Protein AF-A0A967J4V9-F1 (afdb_monomer_lite)

Sequence (87 aa):
IGGTSRMVELWEDLAKLHRVLGLLEREAVVTDLLEGDETTVRIGSETGTGEDDLAVVAASFRDGAGSGRMGVLGPVRMDYRRTIRVI

Secondary structure (DSSP, 8-state):
---HHHHHHH-S-HHHHHHHHHHHT-HHHHHHHT--SS-EEEEGGGGSSS-TTEEEEEEEEEETTEEEEEEEEEETTS-HHHHHHH-

Radius of gyration: 12.81 Å; chains: 1; bounding box: 36×27×30 Å

pLDDT: mean 75.42, std 8.62, range [46.28, 86.81]

Structure (mmCIF, N/CA/C/O backbone):
data_AF-A0A967J4V9-F1
#
_entry.id   AF-A0A967J4V9-F1
#
loop_
_atom_site.group_PDB
_atom_site.id
_atom_site.type_symbol
_atom_site.label_atom_id
_atom_site.label_alt_id
_atom_site.label_comp_id
_atom_site.label_asym_id
_atom_site.label_entity_id
_atom_site.label_seq_id
_atom_site.pdbx_PDB_ins_code
_atom_site.Cartn_x
_atom_site.Cartn_y
_atom_site.Cartn_z
_atom_site.occupancy
_atom_site.B_iso_or_equiv
_atom_site.auth_seq_id
_atom_site.auth_comp_id
_atom_site.auth_asym_id
_atom_site.auth_atom_id
_atom_site.pdbx_PDB_model_num
ATOM 1 N N . ILE A 1 1 ? 1.135 6.135 -13.238 1.00 46.28 1 ILE A N 1
ATOM 2 C CA . ILE A 1 1 ? 0.108 5.786 -12.224 1.00 46.28 1 ILE A CA 1
ATOM 3 C C . ILE A 1 1 ? -1.185 5.469 -12.981 1.00 46.28 1 ILE A C 1
ATOM 5 O O . ILE A 1 1 ? -1.848 6.389 -13.428 1.00 46.28 1 ILE A O 1
ATOM 9 N N . GLY A 1 2 ? -1.472 4.192 -13.265 1.00 50.47 2 GLY A N 1
ATOM 10 C CA . GLY A 1 2 ? -2.575 3.766 -14.157 1.00 50.47 2 GLY A CA 1
ATOM 11 C C . GLY A 1 2 ? -3.668 2.931 -13.476 1.00 50.47 2 GLY A C 1
ATOM 12 O O . GLY A 1 2 ? -4.405 2.218 -14.148 1.00 50.47 2 GLY A O 1
ATOM 13 N N . GLY A 1 3 ? -3.732 2.948 -12.141 1.00 58.88 3 GLY A N 1
ATOM 14 C CA . GLY A 1 3 ? -4.609 2.074 -11.348 1.00 58.88 3 GLY A CA 1
ATOM 15 C C . GLY A 1 3 ? -5.792 2.763 -10.662 1.00 58.88 3 GLY A C 1
ATOM 16 O O . GLY A 1 3 ? -6.677 2.067 -10.173 1.00 58.88 3 GLY A O 1
ATOM 17 N N . THR A 1 4 ? -5.844 4.097 -10.642 1.00 58.47 4 THR A N 1
ATOM 18 C CA . THR A 1 4 ? -6.798 4.872 -9.825 1.00 58.47 4 THR A CA 1
ATOM 19 C C . THR A 1 4 ? -8.264 4.596 -10.169 1.00 58.47 4 THR A C 1
ATOM 21 O O . THR A 1 4 ? -9.086 4.505 -9.262 1.00 58.47 4 THR A O 1
ATOM 24 N N . SER A 1 5 ? -8.602 4.348 -11.440 1.00 54.88 5 SER A N 1
ATOM 25 C CA . SER A 1 5 ? -9.980 4.020 -11.849 1.00 54.88 5 SER A CA 1
ATOM 26 C C . SER A 1 5 ? -10.498 2.689 -11.292 1.00 54.88 5 SER A C 1
ATOM 28 O O . SER A 1 5 ? -11.701 2.552 -11.111 1.00 54.88 5 SER A O 1
ATOM 30 N N . ARG A 1 6 ? -9.620 1.722 -10.980 1.00 58.12 6 ARG A N 1
ATOM 31 C CA . ARG A 1 6 ? -10.019 0.441 -10.360 1.00 58.12 6 ARG A CA 1
ATOM 32 C C . ARG A 1 6 ? -10.145 0.520 -8.839 1.00 58.12 6 ARG A C 1
ATOM 34 O O . ARG A 1 6 ? -10.766 -0.346 -8.239 1.00 58.12 6 ARG A O 1
ATOM 41 N N . MET A 1 7 ? -9.573 1.550 -8.214 1.00 57.88 7 MET A N 1
ATOM 42 C CA . MET A 1 7 ? -9.657 1.731 -6.763 1.00 57.88 7 MET A CA 1
ATOM 43 C C . MET A 1 7 ? -11.080 2.124 -6.336 1.00 57.88 7 MET A C 1
ATOM 45 O O . MET A 1 7 ? -11.560 1.660 -5.311 1.00 57.88 7 MET A O 1
ATOM 49 N N . VAL A 1 8 ? -11.798 2.906 -7.147 1.00 58.72 8 VAL A N 1
ATOM 50 C CA . VAL A 1 8 ? -13.162 3.366 -6.818 1.00 58.72 8 VAL A CA 1
ATOM 51 C C . VAL A 1 8 ? -14.167 2.209 -6.704 1.00 58.72 8 VAL A C 1
ATOM 53 O O . VAL A 1 8 ? -15.071 2.281 -5.884 1.00 58.72 8 VAL A O 1
ATOM 56 N N . GLU A 1 9 ? -14.000 1.125 -7.469 1.00 60.81 9 GLU A N 1
ATOM 57 C CA . GLU A 1 9 ? -14.876 -0.059 -7.384 1.00 60.81 9 GLU A CA 1
ATOM 58 C C . GLU A 1 9 ? -14.544 -0.993 -6.210 1.00 60.81 9 GLU A C 1
ATOM 60 O O . GLU A 1 9 ? -15.401 -1.757 -5.773 1.00 60.81 9 GLU A O 1
ATOM 65 N N . LEU A 1 10 ? -13.304 -0.965 -5.712 1.00 58.75 10 LEU A N 1
ATOM 66 C CA . LEU A 1 10 ? -12.822 -1.882 -4.671 1.00 58.75 10 LEU A CA 1
ATOM 67 C C . LEU A 1 10 ? -12.990 -1.333 -3.248 1.00 58.75 10 LEU A C 1
ATOM 69 O O . LEU A 1 10 ? -12.901 -2.103 -2.292 1.00 58.75 10 LEU A O 1
ATOM 73 N N . TRP A 1 11 ? -13.214 -0.026 -3.098 1.00 64.62 11 TRP A N 1
ATOM 74 C CA . TRP A 1 11 ? -13.407 0.621 -1.804 1.00 64.62 11 TRP A CA 1
ATOM 75 C C . TRP A 1 11 ? -14.873 1.001 -1.599 1.00 64.62 11 TRP A C 1
ATOM 77 O O . TRP A 1 11 ? -15.400 1.875 -2.278 1.00 64.62 11 TRP A O 1
ATOM 87 N N . GLU A 1 12 ? -15.506 0.393 -0.594 1.00 64.25 12 GLU A N 1
ATOM 88 C CA . GLU A 1 12 ? -16.882 0.716 -0.180 1.00 64.25 12 GLU A CA 1
ATOM 89 C C . GLU A 1 12 ? -17.023 2.155 0.361 1.00 64.25 12 GLU A C 1
ATOM 91 O O . GLU A 1 12 ? -18.130 2.678 0.465 1.00 64.25 12 GLU A O 1
ATOM 96 N N . ASP A 1 13 ? -15.903 2.809 0.695 1.00 72.69 13 ASP A N 1
ATOM 97 C CA . ASP A 1 13 ? -15.860 4.131 1.317 1.00 72.69 13 ASP A CA 1
ATOM 98 C C . ASP A 1 13 ? -14.934 5.091 0.546 1.00 72.69 13 ASP A C 1
ATOM 100 O O . ASP A 1 13 ? -13.701 5.001 0.588 1.00 72.69 13 ASP A O 1
ATOM 104 N N . LEU A 1 14 ? -15.548 6.066 -0.127 1.00 74.62 14 LEU A N 1
ATOM 105 C CA . LEU A 1 14 ? -14.861 7.103 -0.897 1.00 74.62 14 LEU A CA 1
ATOM 106 C C . LEU A 1 14 ? -14.000 8.036 -0.023 1.00 74.62 14 LEU A C 1
ATOM 108 O O . LEU A 1 14 ? -13.019 8.609 -0.510 1.00 74.62 14 LEU A O 1
ATOM 112 N N . ALA A 1 15 ? -14.331 8.187 1.264 1.00 73.62 15 ALA A N 1
ATOM 113 C CA . ALA A 1 15 ? -13.531 8.962 2.207 1.00 73.62 15 ALA A CA 1
ATOM 114 C C . ALA A 1 15 ? -12.237 8.227 2.580 1.00 73.62 15 ALA A C 1
ATOM 116 O O . ALA A 1 15 ? -11.204 8.868 2.780 1.00 73.62 15 ALA A O 1
ATOM 117 N N . LYS A 1 16 ? -12.253 6.886 2.626 1.00 71.88 16 LYS A N 1
ATOM 118 C CA . LYS A 1 16 ? -11.022 6.084 2.758 1.00 71.88 16 LYS A CA 1
ATOM 119 C C . LYS A 1 16 ? -10.139 6.237 1.526 1.00 71.88 16 LYS A C 1
ATOM 121 O O . LYS A 1 16 ? -8.955 6.510 1.668 1.00 71.88 16 LYS A O 1
ATOM 126 N N . LEU A 1 17 ? -10.717 6.204 0.323 1.00 76.12 17 LEU A N 1
ATOM 127 C CA . LEU A 1 17 ? -9.944 6.428 -0.901 1.00 76.12 17 LEU A CA 1
ATOM 128 C C . LEU A 1 17 ? -9.232 7.792 -0.902 1.00 76.12 17 LEU A C 1
ATOM 130 O O . LEU A 1 17 ? -8.060 7.863 -1.253 1.00 76.12 17 LEU A O 1
ATOM 134 N N . HIS A 1 18 ? -9.904 8.866 -0.477 1.00 78.44 18 HIS A N 1
ATOM 135 C CA . HIS A 1 18 ? -9.273 10.188 -0.383 1.00 78.44 18 HIS A CA 1
ATOM 136 C C . HIS A 1 18 ? -8.117 10.229 0.625 1.00 78.44 18 HIS A C 1
ATOM 138 O O . HIS A 1 18 ? -7.122 10.903 0.365 1.00 78.44 18 HIS A O 1
ATOM 144 N N . ARG A 1 19 ? -8.212 9.497 1.744 1.00 78.44 19 ARG A N 1
ATOM 145 C CA . ARG A 1 19 ? -7.101 9.366 2.701 1.00 78.44 19 ARG A CA 1
ATOM 146 C C . ARG A 1 19 ? -5.908 8.651 2.076 1.00 78.44 19 ARG A C 1
ATOM 148 O O . ARG A 1 19 ? -4.813 9.206 2.094 1.00 78.44 19 ARG A O 1
ATOM 155 N N . VAL A 1 20 ? -6.145 7.521 1.411 1.00 77.19 20 VAL A N 1
ATOM 156 C CA . VAL A 1 20 ? -5.102 6.767 0.698 1.00 77.19 20 VAL A CA 1
ATOM 157 C C . VAL A 1 20 ? -4.452 7.605 -0.405 1.00 77.19 20 VAL A C 1
ATOM 159 O O . VAL A 1 20 ? -3.229 7.620 -0.537 1.00 77.19 20 VAL A O 1
ATOM 162 N N . LEU A 1 21 ? -5.240 8.352 -1.182 1.00 80.00 21 LEU A N 1
ATOM 163 C CA . LEU A 1 21 ? -4.709 9.258 -2.203 1.00 80.00 21 LEU A CA 1
ATOM 164 C C . LEU A 1 21 ? -3.861 10.379 -1.581 1.00 80.00 21 LEU A C 1
ATOM 166 O O . LEU A 1 21 ? -2.775 10.655 -2.081 1.00 80.00 21 LEU A O 1
ATOM 170 N N . GLY A 1 22 ? -4.287 10.952 -0.452 1.00 81.12 22 GLY A N 1
ATOM 171 C CA . GLY A 1 22 ? -3.501 11.946 0.287 1.00 81.12 22 GLY A CA 1
ATOM 172 C C . GLY A 1 22 ? -2.199 11.395 0.888 1.00 81.12 22 GLY A C 1
ATOM 173 O O . GLY A 1 22 ? -1.248 12.150 1.097 1.00 81.12 22 GLY A O 1
ATOM 174 N N . LEU A 1 23 ? -2.114 10.085 1.144 1.00 80.12 23 LEU A N 1
ATOM 175 C CA . LEU A 1 23 ? -0.862 9.424 1.533 1.00 80.12 23 LEU A CA 1
ATOM 176 C C . LEU A 1 23 ? 0.108 9.318 0.349 1.00 80.12 23 LEU A C 1
ATOM 178 O O . LEU A 1 23 ? 1.306 9.531 0.527 1.00 80.12 23 LEU A O 1
ATOM 182 N N . LEU A 1 24 ? -0.401 9.052 -0.859 1.00 77.56 24 LEU A N 1
ATOM 183 C CA . LEU A 1 24 ? 0.407 8.962 -2.082 1.00 77.56 24 LEU A CA 1
ATOM 184 C C . LEU A 1 24 ? 0.996 10.311 -2.523 1.00 77.56 24 LEU A C 1
ATOM 186 O O . LEU A 1 24 ? 2.014 10.334 -3.208 1.00 77.56 24 LEU A O 1
ATOM 190 N N . GLU A 1 25 ? 0.396 11.432 -2.121 1.00 80.75 25 GLU A N 1
ATOM 191 C CA . GLU A 1 25 ? 0.947 12.774 -2.368 1.00 80.75 25 GLU A CA 1
ATOM 192 C C . GLU A 1 25 ? 2.228 13.051 -1.562 1.00 80.75 25 GLU A C 1
ATOM 194 O O . GLU A 1 25 ? 2.985 13.969 -1.879 1.00 80.75 25 GLU A O 1
ATOM 199 N N . ARG A 1 26 ? 2.502 12.254 -0.520 1.00 82.56 26 ARG A N 1
ATOM 200 C CA . ARG A 1 26 ? 3.683 12.396 0.335 1.00 82.56 26 ARG A CA 1
ATOM 201 C C . ARG A 1 26 ? 4.780 11.449 -0.136 1.00 82.56 26 ARG A C 1
ATOM 203 O O . ARG A 1 26 ? 4.775 10.266 0.192 1.00 82.56 26 ARG A O 1
ATOM 210 N N .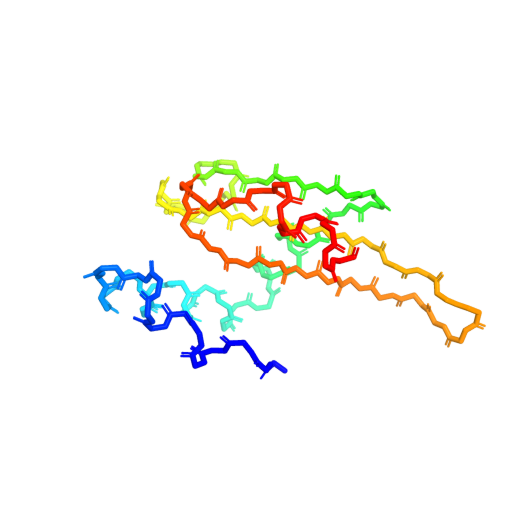 GLU A 1 27 ? 5.775 11.988 -0.835 1.00 74.38 27 GLU A N 1
ATOM 211 C CA . GLU A 1 27 ? 6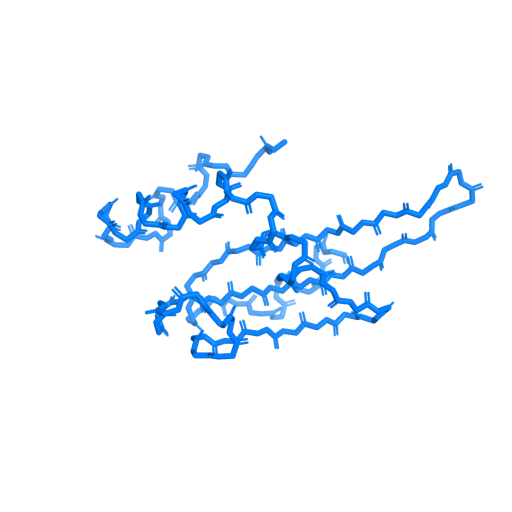.895 11.213 -1.395 1.00 74.38 27 GLU A CA 1
ATOM 212 C C . GLU A 1 27 ? 7.615 10.330 -0.355 1.00 74.38 27 GLU A C 1
ATOM 214 O O . GLU A 1 27 ? 7.963 9.183 -0.640 1.00 74.38 27 GLU A O 1
ATOM 219 N N . ALA A 1 28 ? 7.769 10.824 0.878 1.00 80.00 28 ALA A N 1
ATOM 220 C CA . ALA A 1 28 ? 8.377 10.067 1.973 1.00 80.00 28 ALA A CA 1
ATOM 221 C C . ALA A 1 28 ? 7.574 8.807 2.347 1.00 80.00 28 ALA A C 1
ATOM 223 O O . ALA A 1 28 ? 8.160 7.755 2.578 1.00 80.00 28 ALA A O 1
ATOM 224 N N . VAL A 1 29 ? 6.239 8.894 2.353 1.00 80.75 29 VAL A N 1
ATOM 225 C CA . VAL A 1 29 ? 5.355 7.762 2.676 1.00 80.75 29 VAL A CA 1
ATOM 226 C C . VAL A 1 29 ? 5.417 6.717 1.570 1.00 80.75 29 VAL A C 1
ATOM 228 O O . VAL A 1 29 ? 5.524 5.529 1.845 1.00 80.75 29 VAL A O 1
ATOM 231 N N . VAL A 1 30 ? 5.402 7.150 0.308 1.00 78.50 30 VAL A N 1
ATOM 232 C CA . VAL A 1 30 ? 5.515 6.236 -0.837 1.00 78.50 30 VAL A CA 1
ATOM 233 C C . VAL A 1 30 ? 6.865 5.526 -0.842 1.00 78.50 30 VAL A C 1
ATOM 235 O O . VAL A 1 30 ? 6.930 4.332 -1.121 1.00 78.50 30 VAL A O 1
ATOM 238 N N . THR A 1 31 ? 7.939 6.246 -0.520 1.00 81.00 31 THR A N 1
ATOM 239 C CA . THR A 1 31 ? 9.284 5.670 -0.489 1.00 81.00 31 THR A CA 1
ATOM 240 C C . THR A 1 31 ? 9.393 4.593 0.581 1.00 81.00 31 THR A C 1
ATOM 242 O O . THR A 1 31 ? 9.838 3.502 0.234 1.00 81.00 31 THR A O 1
ATOM 245 N N . ASP A 1 32 ? 8.917 4.868 1.802 1.00 83.75 32 ASP A N 1
ATOM 246 C CA . ASP A 1 32 ? 8.884 3.923 2.932 1.00 83.75 32 ASP A CA 1
ATOM 247 C C . ASP A 1 32 ? 8.010 2.697 2.624 1.00 83.75 32 ASP A C 1
ATOM 249 O O . ASP A 1 32 ? 8.416 1.552 2.819 1.00 83.75 32 ASP A O 1
ATOM 253 N N . LEU A 1 33 ? 6.819 2.907 2.051 1.00 80.75 33 LEU A N 1
ATOM 254 C CA . LEU A 1 33 ? 5.911 1.819 1.669 1.00 80.75 33 LEU A CA 1
ATOM 255 C C . LEU A 1 33 ? 6.503 0.869 0.625 1.00 80.75 33 LEU A C 1
ATOM 257 O O . LEU A 1 33 ? 6.121 -0.299 0.582 1.00 80.75 33 LEU A O 1
ATOM 261 N N . LEU A 1 34 ? 7.410 1.371 -0.210 1.00 79.31 34 LEU A N 1
ATOM 262 C CA . LEU A 1 34 ? 8.082 0.605 -1.251 1.00 79.31 34 LEU A CA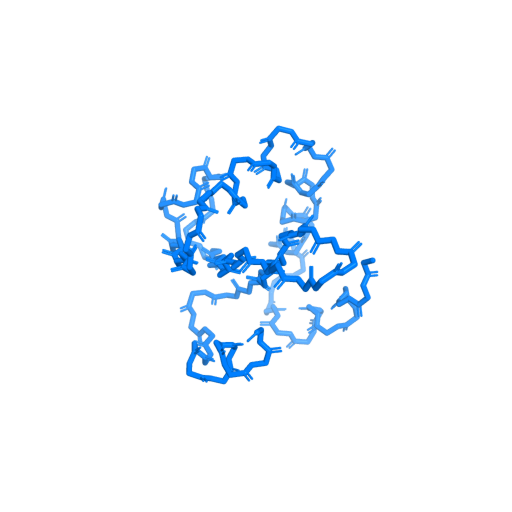 1
ATOM 263 C C . LEU A 1 34 ? 9.493 0.163 -0.838 1.00 79.31 34 LEU A C 1
ATOM 265 O O . LEU A 1 34 ? 10.233 -0.326 -1.688 1.00 79.31 34 LEU A O 1
ATOM 269 N N . GLU A 1 35 ? 9.945 0.383 0.396 1.00 78.75 35 GLU A N 1
ATOM 270 C CA . GLU A 1 35 ? 11.268 -0.090 0.818 1.00 78.75 35 GLU A CA 1
ATOM 271 C C . GLU A 1 35 ? 11.332 -1.623 0.892 1.00 78.75 35 GLU A C 1
ATOM 273 O O . GLU A 1 35 ? 10.397 -2.297 1.327 1.00 78.75 35 GLU A O 1
ATOM 278 N N . GLY A 1 36 ? 12.466 -2.168 0.446 1.00 72.94 36 GLY A N 1
ATOM 279 C CA . GLY A 1 36 ? 12.730 -3.603 0.402 1.00 72.94 36 GLY A CA 1
ATOM 280 C C . GLY A 1 36 ? 13.330 -4.056 -0.930 1.00 72.94 36 GLY A C 1
ATOM 281 O O . GLY A 1 36 ? 12.943 -3.588 -2.001 1.00 72.94 36 GLY A O 1
ATOM 282 N N . ASP A 1 37 ? 14.282 -4.985 -0.848 1.00 70.56 37 ASP A N 1
ATOM 283 C CA . ASP A 1 37 ? 14.887 -5.638 -2.015 1.00 70.56 37 ASP A CA 1
ATOM 284 C C . ASP A 1 37 ? 14.051 -6.828 -2.518 1.00 70.56 37 ASP A C 1
ATOM 286 O O . ASP A 1 37 ? 14.174 -7.226 -3.672 1.00 70.56 37 ASP A O 1
ATOM 290 N N . GLU A 1 38 ? 13.158 -7.361 -1.684 1.00 77.00 38 GLU A N 1
ATOM 291 C CA . GLU A 1 38 ? 12.307 -8.523 -1.963 1.00 77.00 38 GLU A CA 1
ATOM 292 C C . GLU A 1 38 ? 10.821 -8.134 -1.973 1.00 77.00 38 GLU A C 1
ATOM 294 O O . GLU A 1 38 ? 10.450 -7.026 -1.583 1.00 77.00 38 GLU A O 1
ATOM 299 N N . THR A 1 39 ? 9.945 -9.048 -2.405 1.00 80.81 39 THR A N 1
ATOM 300 C CA . THR A 1 39 ? 8.492 -8.811 -2.348 1.00 80.81 39 THR A CA 1
ATOM 301 C C . THR A 1 39 ? 8.017 -8.751 -0.893 1.00 80.81 39 THR A C 1
ATOM 303 O O . THR A 1 39 ? 8.099 -9.744 -0.169 1.00 80.81 39 THR A O 1
ATOM 306 N N . THR A 1 40 ? 7.487 -7.606 -0.469 1.00 83.50 40 THR A N 1
ATOM 307 C CA . THR A 1 40 ? 6.979 -7.355 0.883 1.00 83.50 40 THR A CA 1
ATOM 308 C C . THR A 1 40 ? 5.475 -7.088 0.869 1.00 83.50 40 THR A C 1
ATOM 310 O O . THR A 1 40 ? 4.916 -6.508 -0.062 1.00 83.50 40 THR A O 1
ATOM 313 N N . VAL A 1 41 ? 4.790 -7.537 1.920 1.00 83.12 41 VAL A N 1
ATOM 314 C CA . VAL A 1 41 ? 3.363 -7.275 2.148 1.00 83.12 41 VAL A CA 1
ATOM 315 C C . VAL A 1 41 ? 3.246 -6.583 3.499 1.00 83.12 41 VAL A C 1
ATOM 317 O O . VAL A 1 41 ? 3.710 -7.131 4.493 1.00 83.12 41 VAL A O 1
ATOM 320 N N . ARG A 1 42 ? 2.648 -5.391 3.523 1.00 85.25 42 ARG A N 1
ATOM 321 C CA . ARG A 1 42 ? 2.376 -4.599 4.731 1.00 85.25 42 ARG A CA 1
ATOM 322 C C . ARG A 1 42 ? 0.868 -4.438 4.869 1.00 85.25 42 ARG A C 1
ATOM 324 O O . ARG A 1 42 ? 0.213 -3.992 3.926 1.00 85.25 42 ARG A O 1
ATOM 331 N N . ILE A 1 43 ? 0.305 -4.813 6.012 1.00 84.81 43 ILE A N 1
ATOM 332 C CA . ILE A 1 43 ? -1.144 -4.811 6.247 1.00 84.81 43 ILE A CA 1
ATOM 333 C C . ILE A 1 43 ? -1.492 -3.928 7.446 1.00 84.81 43 ILE A C 1
ATOM 335 O O . ILE A 1 43 ? -0.905 -4.049 8.518 1.00 84.81 43 ILE A O 1
ATOM 339 N N . GLY A 1 44 ? -2.480 -3.055 7.264 1.00 84.44 44 GLY A N 1
ATOM 340 C CA . GLY A 1 44 ? -3.024 -2.174 8.288 1.00 84.44 44 GLY A CA 1
ATOM 341 C C . GLY A 1 44 ? -1.932 -1.352 8.961 1.00 84.44 44 GLY A C 1
ATOM 342 O O . GLY A 1 44 ? -1.222 -0.578 8.315 1.00 84.44 44 GLY A O 1
ATOM 343 N N . SER A 1 45 ? -1.744 -1.575 10.259 1.00 82.31 45 SER A N 1
ATOM 344 C CA . SER A 1 45 ? -0.752 -0.884 11.085 1.00 82.31 45 SER A CA 1
ATOM 345 C C . SER A 1 45 ? 0.705 -1.080 10.637 1.00 82.31 45 SER A C 1
ATOM 347 O O . SER A 1 45 ? 1.527 -0.193 10.866 1.00 82.31 45 SER A O 1
ATOM 349 N N . GLU A 1 46 ? 1.035 -2.162 9.922 1.00 81.75 46 GLU A N 1
ATOM 350 C CA . GLU A 1 46 ? 2.385 -2.395 9.379 1.00 81.75 46 GLU A CA 1
ATOM 351 C C . GLU A 1 46 ? 2.767 -1.383 8.292 1.00 81.75 46 GLU A C 1
ATOM 353 O O . GLU A 1 46 ? 3.949 -1.172 8.014 1.00 81.75 46 GLU A O 1
ATOM 358 N N . THR A 1 47 ? 1.778 -0.734 7.671 1.00 79.56 47 THR A N 1
ATOM 359 C CA . THR A 1 47 ? 2.006 0.291 6.645 1.00 79.56 47 THR A CA 1
ATOM 360 C C . THR A 1 47 ? 2.554 1.595 7.229 1.00 79.56 47 THR A C 1
ATOM 362 O O . THR A 1 47 ? 3.046 2.428 6.479 1.00 79.56 47 THR A O 1
ATOM 365 N N . GLY A 1 48 ? 2.460 1.809 8.550 1.00 78.88 48 GLY A N 1
ATOM 366 C CA . GLY A 1 48 ? 2.882 3.059 9.197 1.00 78.88 48 GLY A CA 1
ATOM 367 C C . GLY A 1 48 ? 2.020 4.281 8.841 1.00 78.88 48 GLY A C 1
ATOM 368 O O . GLY A 1 48 ? 2.317 5.392 9.273 1.00 78.88 48 GLY A O 1
ATOM 369 N N . THR A 1 49 ? 0.941 4.091 8.075 1.00 77.25 49 THR A N 1
ATOM 370 C CA . THR A 1 49 ? 0.091 5.180 7.563 1.00 77.25 49 THR A CA 1
ATOM 371 C C . THR A 1 49 ? -1.038 5.587 8.511 1.00 77.25 49 THR A C 1
ATOM 373 O O . THR A 1 49 ? -1.650 6.638 8.327 1.00 77.25 49 THR A O 1
ATOM 376 N N . GLY A 1 50 ? -1.311 4.770 9.533 1.00 78.12 50 GLY A N 1
ATOM 377 C CA . GLY A 1 50 ? -2.446 4.948 10.440 1.00 78.12 50 GLY A CA 1
ATOM 378 C C . GLY A 1 50 ? -3.792 4.487 9.866 1.00 78.12 50 GLY A C 1
ATOM 379 O O . GLY A 1 50 ? -4.814 4.696 10.513 1.00 78.12 50 GLY A O 1
ATOM 380 N N . GLU A 1 51 ? -3.813 3.864 8.681 1.00 78.50 51 GLU A N 1
ATOM 381 C CA . GLU A 1 51 ? -5.007 3.225 8.117 1.00 78.50 51 GLU A CA 1
ATOM 382 C C . GLU A 1 51 ? -4.983 1.706 8.333 1.00 78.50 51 GLU A C 1
ATOM 384 O O . GLU A 1 51 ? -4.287 0.974 7.632 1.00 78.50 51 GLU A O 1
ATOM 389 N N . ASP A 1 52 ? -5.805 1.216 9.264 1.00 79.31 52 ASP A N 1
ATOM 390 C CA . ASP A 1 52 ? -5.926 -0.222 9.555 1.00 79.31 52 ASP A CA 1
ATOM 391 C C . ASP A 1 52 ? -6.569 -1.031 8.415 1.00 79.31 52 ASP A C 1
ATOM 393 O O . ASP A 1 52 ? -6.383 -2.242 8.339 1.00 79.31 52 ASP A O 1
ATOM 397 N N . ASP A 1 53 ? -7.294 -0.369 7.510 1.00 79.75 53 ASP A N 1
ATOM 398 C CA . ASP A 1 53 ? -7.968 -0.988 6.360 1.00 79.75 53 ASP A CA 1
ATOM 399 C C . ASP A 1 53 ? -7.129 -0.968 5.065 1.00 79.75 53 ASP A C 1
ATOM 401 O O . ASP A 1 53 ? -7.612 -1.395 4.010 1.00 79.75 53 ASP A O 1
ATOM 405 N N . LEU A 1 54 ? -5.872 -0.515 5.123 1.00 82.50 54 LEU A N 1
ATOM 406 C CA . LEU A 1 54 ? -4.972 -0.442 3.973 1.00 82.50 54 LEU A CA 1
ATOM 407 C C . LEU A 1 54 ? -3.992 -1.618 3.950 1.00 82.50 54 LEU A C 1
ATOM 409 O O . LEU A 1 54 ? -3.321 -1.905 4.932 1.00 82.50 54 LEU A O 1
ATOM 413 N N . ALA A 1 55 ? -3.844 -2.265 2.800 1.00 84.56 55 ALA A N 1
ATOM 414 C CA . ALA A 1 55 ? -2.783 -3.226 2.544 1.00 84.56 55 ALA A CA 1
ATOM 415 C C . ALA A 1 55 ? -1.958 -2.806 1.324 1.00 84.56 55 ALA A C 1
ATOM 417 O O . ALA A 1 55 ? -2.491 -2.348 0.309 1.00 84.56 55 ALA A O 1
ATOM 418 N N . VAL A 1 56 ? -0.645 -2.985 1.435 1.00 85.25 56 VAL A N 1
ATOM 419 C CA . VAL A 1 56 ? 0.339 -2.622 0.417 1.00 85.25 56 VAL A CA 1
ATOM 420 C C . VAL A 1 56 ? 1.202 -3.836 0.114 1.00 85.25 56 VAL A C 1
ATOM 422 O O . VAL A 1 56 ? 1.786 -4.431 1.016 1.00 85.25 56 VAL A O 1
ATOM 425 N N . VAL A 1 57 ? 1.275 -4.211 -1.159 1.00 84.81 57 VAL A N 1
ATOM 426 C CA . VAL A 1 57 ? 2.207 -5.228 -1.655 1.00 84.81 57 VAL A CA 1
ATOM 427 C C . VAL A 1 57 ? 3.255 -4.512 -2.485 1.00 84.81 57 VAL A C 1
ATOM 429 O O . VAL A 1 57 ? 2.896 -3.930 -3.503 1.00 84.81 57 VAL A O 1
ATOM 432 N N . ALA A 1 58 ? 4.513 -4.537 -2.065 1.00 86.81 58 ALA A N 1
ATOM 433 C CA . ALA A 1 58 ? 5.630 -3.941 -2.784 1.00 86.81 58 ALA A CA 1
ATOM 434 C C . ALA A 1 58 ? 6.555 -5.035 -3.320 1.00 86.81 58 ALA A C 1
ATOM 436 O O . ALA A 1 58 ? 6.771 -6.050 -2.668 1.00 86.81 58 ALA A O 1
ATOM 437 N N . ALA A 1 59 ? 7.096 -4.836 -4.515 1.00 84.06 59 ALA A N 1
ATOM 438 C CA . ALA A 1 59 ? 8.090 -5.711 -5.114 1.00 84.06 59 ALA A CA 1
ATOM 439 C C . ALA A 1 59 ? 9.149 -4.868 -5.826 1.00 84.06 59 ALA A C 1
ATOM 441 O O . ALA A 1 59 ? 8.834 -3.899 -6.529 1.00 84.06 59 ALA A O 1
ATOM 442 N N . SER A 1 60 ? 10.412 -5.244 -5.648 1.00 81.25 60 SER A N 1
ATOM 443 C CA . SER A 1 60 ? 11.501 -4.724 -6.464 1.00 81.25 60 SER A CA 1
ATOM 444 C C . SER A 1 60 ? 11.589 -5.559 -7.747 1.00 81.25 60 SER A C 1
ATOM 446 O O . SER A 1 60 ? 11.433 -6.780 -7.720 1.00 81.25 60 SER A O 1
ATOM 448 N N . PHE A 1 61 ? 11.797 -4.910 -8.891 1.00 76.00 61 PHE A N 1
ATOM 449 C CA . PHE A 1 61 ? 12.089 -5.603 -10.141 1.00 76.00 61 PHE A CA 1
ATOM 450 C C . PHE A 1 61 ? 13.407 -5.096 -10.706 1.00 76.00 61 PHE A C 1
ATOM 452 O O . PHE A 1 61 ? 13.750 -3.913 -10.613 1.00 76.00 61 PHE A O 1
ATOM 459 N N . ARG A 1 62 ? 14.152 -6.010 -11.315 1.00 73.62 62 ARG A N 1
ATOM 460 C CA . ARG A 1 62 ? 15.379 -5.708 -12.037 1.00 73.62 62 ARG A CA 1
ATOM 461 C C . ARG A 1 62 ? 15.296 -6.401 -13.378 1.00 73.62 62 ARG A C 1
ATOM 463 O O . ARG A 1 62 ? 15.374 -7.625 -13.443 1.00 73.62 62 ARG A O 1
ATOM 470 N N . ASP A 1 63 ? 15.133 -5.619 -14.431 1.00 72.44 63 ASP A N 1
ATOM 471 C CA . ASP A 1 63 ? 15.380 -6.097 -15.782 1.00 72.44 63 ASP A CA 1
ATOM 472 C C . ASP A 1 63 ? 16.762 -5.605 -16.248 1.00 72.44 63 ASP A C 1
ATOM 474 O O . ASP A 1 63 ? 17.392 -4.749 -15.621 1.00 72.44 63 ASP A O 1
ATOM 478 N N . GLY A 1 64 ? 17.286 -6.188 -17.327 1.00 68.69 64 GLY A N 1
ATOM 479 C CA . GLY A 1 64 ? 18.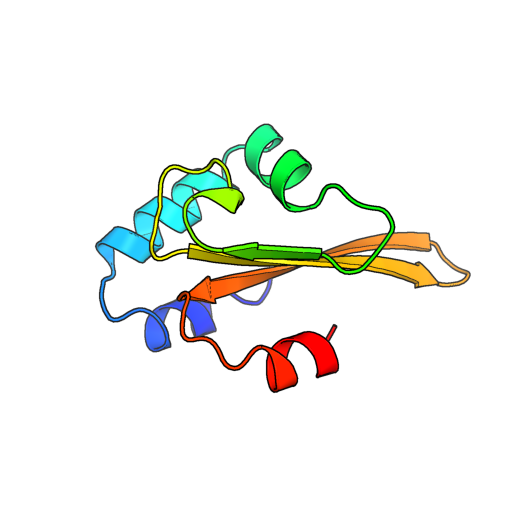602 -5.819 -17.863 1.00 68.69 64 GLY A CA 1
ATOM 480 C C . GLY A 1 64 ? 18.726 -4.356 -18.326 1.00 68.69 64 GLY A C 1
ATOM 481 O O . GLY A 1 64 ? 19.836 -3.919 -18.614 1.00 68.69 64 GLY A O 1
ATOM 482 N N . ALA A 1 65 ? 17.623 -3.608 -18.397 1.00 71.62 65 ALA A N 1
ATOM 483 C CA . ALA A 1 65 ? 17.535 -2.197 -18.757 1.00 71.62 65 ALA A CA 1
ATOM 484 C C . ALA A 1 65 ? 17.274 -1.263 -17.553 1.00 71.62 65 ALA A C 1
ATOM 486 O O . ALA A 1 65 ? 17.423 -0.048 -17.700 1.00 71.62 65 ALA A O 1
ATOM 487 N N . GLY A 1 66 ? 16.951 -1.778 -16.359 1.00 69.75 66 GLY A N 1
ATOM 488 C CA . GLY A 1 66 ? 16.794 -0.958 -15.157 1.00 69.75 66 GLY A CA 1
ATOM 489 C C . GLY A 1 66 ? 16.298 -1.700 -13.914 1.00 69.75 66 GLY A C 1
ATOM 490 O O . GLY A 1 66 ? 15.755 -2.800 -13.973 1.00 69.75 66 GLY A O 1
ATOM 491 N N . SER A 1 67 ? 16.475 -1.064 -12.753 1.00 78.56 67 SER A N 1
ATOM 492 C CA . SER A 1 67 ? 15.859 -1.482 -11.490 1.00 78.56 67 SER A CA 1
ATOM 493 C C . SER A 1 67 ? 14.772 -0.496 -11.086 1.00 78.56 67 SER A C 1
ATOM 495 O O . SER A 1 67 ? 15.013 0.713 -11.073 1.00 78.56 67 SER A O 1
ATOM 497 N N . GLY A 1 68 ? 13.602 -1.005 -10.722 1.00 78.81 68 GLY A N 1
ATOM 498 C CA . GLY A 1 68 ? 12.472 -0.208 -10.268 1.00 78.81 68 GLY A CA 1
ATOM 499 C C . GLY A 1 68 ? 11.708 -0.901 -9.150 1.00 78.81 68 GLY A C 1
ATOM 500 O O . GLY A 1 68 ? 11.997 -2.035 -8.775 1.00 78.81 68 GLY A O 1
ATOM 501 N N . ARG A 1 69 ? 10.726 -0.196 -8.596 1.00 82.94 69 ARG A N 1
ATOM 502 C CA . ARG A 1 69 ? 9.845 -0.717 -7.551 1.00 82.94 69 ARG A CA 1
ATOM 503 C C . ARG A 1 69 ? 8.404 -0.575 -8.003 1.00 82.94 69 ARG A C 1
ATOM 505 O O . ARG A 1 69 ? 8.026 0.465 -8.544 1.00 82.94 69 ARG A O 1
ATOM 512 N N . MET A 1 70 ? 7.616 -1.621 -7.799 1.00 82.38 70 MET A N 1
ATOM 513 C CA . MET A 1 70 ? 6.184 -1.629 -8.065 1.00 82.38 70 MET A CA 1
ATOM 514 C C . MET A 1 70 ? 5.430 -1.937 -6.780 1.00 82.38 70 MET A C 1
ATOM 516 O O . MET A 1 70 ? 5.873 -2.743 -5.970 1.00 82.38 70 MET A O 1
ATOM 520 N N . GLY A 1 71 ? 4.292 -1.271 -6.594 1.00 83.50 71 GLY A N 1
ATOM 521 C CA . GLY A 1 71 ? 3.446 -1.460 -5.427 1.00 83.50 71 GLY A CA 1
ATOM 522 C C . GLY A 1 71 ? 1.975 -1.512 -5.800 1.00 83.50 71 GLY A C 1
ATOM 523 O O . GLY A 1 71 ? 1.505 -0.718 -6.619 1.00 83.50 71 GLY A O 1
ATOM 524 N N . VAL A 1 72 ? 1.244 -2.434 -5.184 1.00 84.50 72 VAL A N 1
ATOM 525 C CA . VAL A 1 72 ? -0.211 -2.527 -5.270 1.00 84.50 72 VAL A CA 1
ATOM 526 C C . VAL A 1 72 ? -0.797 -2.129 -3.924 1.00 84.50 72 VAL A C 1
ATOM 528 O O . VAL A 1 72 ? -0.500 -2.747 -2.905 1.00 84.50 72 VAL A O 1
ATOM 531 N N . LEU A 1 73 ? -1.644 -1.101 -3.938 1.00 82.81 73 LEU A N 1
ATOM 532 C CA . LEU A 1 73 ? -2.419 -0.661 -2.782 1.00 82.81 73 LEU A CA 1
ATOM 533 C C . LEU A 1 73 ? -3.856 -1.161 -2.918 1.00 82.81 73 LEU A C 1
ATOM 535 O O . LEU A 1 73 ? -4.454 -1.069 -3.992 1.00 82.81 73 LEU A O 1
ATOM 539 N N . GLY A 1 74 ? -4.420 -1.659 -1.825 1.00 80.75 74 GLY A N 1
ATOM 540 C CA . GLY A 1 74 ? -5.779 -2.185 -1.795 1.00 80.75 74 GLY A CA 1
ATOM 541 C C . GLY A 1 74 ? -6.285 -2.416 -0.370 1.00 80.75 74 GLY A C 1
ATOM 542 O O . GLY A 1 74 ? -5.545 -2.204 0.588 1.00 80.75 74 GLY A O 1
ATOM 543 N N . PRO A 1 75 ? -7.536 -2.866 -0.211 1.00 80.62 75 PRO A N 1
ATOM 544 C CA . PRO A 1 75 ? -8.089 -3.212 1.095 1.00 80.62 75 PRO A CA 1
ATOM 545 C C . PRO A 1 75 ? -7.415 -4.453 1.708 1.00 80.62 75 PRO A C 1
ATOM 547 O O . PRO A 1 75 ? -6.935 -5.332 0.989 1.00 80.62 75 PRO A O 1
ATOM 550 N N . VAL A 1 76 ? -7.460 -4.585 3.041 1.00 75.81 76 VAL A N 1
ATOM 551 C CA . VAL A 1 76 ? -6.901 -5.740 3.794 1.00 75.81 76 VAL A CA 1
ATOM 552 C C . VAL A 1 76 ? -7.456 -7.096 3.339 1.00 75.81 76 VAL A C 1
ATOM 554 O O . VAL A 1 76 ? -6.803 -8.129 3.451 1.00 75.81 76 VAL A O 1
ATOM 557 N N . ARG A 1 77 ? -8.674 -7.135 2.796 1.00 74.62 77 ARG A N 1
ATOM 558 C CA . ARG A 1 77 ? -9.292 -8.366 2.275 1.00 74.62 77 ARG A CA 1
ATOM 559 C C . ARG A 1 77 ? -9.043 -8.579 0.774 1.00 74.62 77 ARG A C 1
ATOM 561 O O . ARG A 1 77 ? -9.829 -9.270 0.130 1.00 74.62 77 AR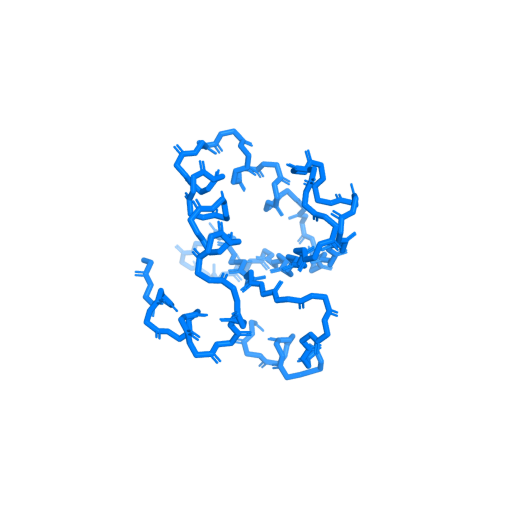G A O 1
ATOM 568 N N . MET A 1 78 ? -7.987 -7.996 0.198 1.00 79.56 78 MET A N 1
ATOM 569 C CA . MET A 1 78 ? -7.645 -8.237 -1.208 1.00 79.56 78 MET A CA 1
ATOM 570 C C . MET A 1 78 ? -7.202 -9.688 -1.455 1.00 79.56 78 MET A C 1
ATOM 572 O O . MET A 1 78 ? -6.667 -10.367 -0.580 1.00 79.56 78 MET A O 1
ATOM 576 N N . ASP A 1 79 ? -7.371 -10.168 -2.686 1.00 77.00 79 ASP A N 1
ATOM 577 C CA . ASP A 1 79 ? -6.857 -11.476 -3.099 1.00 77.00 79 ASP A CA 1
ATOM 578 C C . ASP A 1 79 ? -5.344 -11.403 -3.360 1.00 77.00 79 ASP A C 1
ATOM 580 O O . ASP A 1 79 ? -4.890 -11.237 -4.495 1.00 77.00 79 ASP A O 1
ATOM 584 N N . TYR A 1 80 ? -4.555 -11.550 -2.295 1.00 73.25 80 TYR A N 1
ATOM 585 C CA . TYR A 1 80 ? -3.092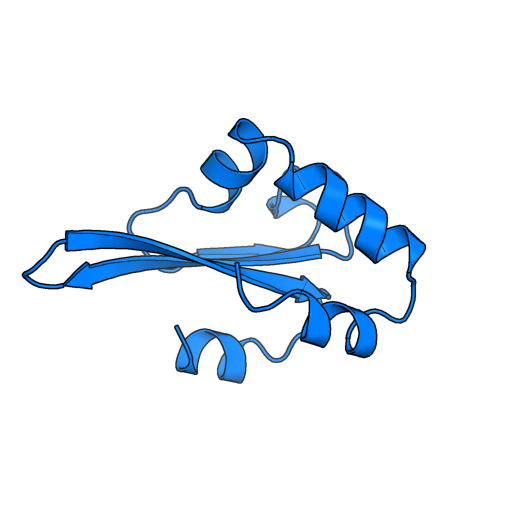 -11.476 -2.340 1.00 73.25 80 TYR A CA 1
ATOM 586 C C . TYR A 1 80 ? -2.463 -12.446 -3.346 1.00 73.25 80 TYR A C 1
ATOM 588 O O . TYR A 1 80 ? -1.485 -12.103 -4.005 1.00 73.25 80 TYR A O 1
ATOM 596 N N . ARG A 1 81 ? -3.041 -13.644 -3.528 1.00 73.69 81 ARG A N 1
ATOM 597 C CA . ARG A 1 81 ? -2.527 -14.635 -4.492 1.00 73.69 81 ARG A CA 1
ATOM 598 C C . ARG A 1 81 ? -2.644 -14.148 -5.926 1.00 73.69 81 ARG A C 1
ATOM 600 O O . ARG A 1 81 ? -1.831 -14.504 -6.774 1.00 73.69 81 ARG A O 1
ATOM 607 N N . ARG A 1 82 ? -3.696 -13.392 -6.225 1.00 71.44 82 ARG A N 1
ATOM 608 C CA . ARG A 1 82 ? -3.873 -12.761 -7.530 1.00 71.44 82 ARG A CA 1
ATOM 609 C C . ARG A 1 82 ? -2.947 -11.568 -7.682 1.00 71.44 82 ARG A C 1
ATOM 611 O O . ARG A 1 82 ? -2.306 -11.474 -8.717 1.00 71.44 82 ARG A O 1
ATOM 618 N N . THR A 1 83 ? -2.844 -10.726 -6.658 1.00 71.94 83 THR A N 1
ATOM 619 C CA . THR A 1 83 ? -1.979 -9.544 -6.670 1.00 71.94 83 THR A CA 1
ATOM 620 C C . THR A 1 83 ? -0.525 -9.923 -6.922 1.00 71.94 83 THR A C 1
ATOM 622 O O . THR A 1 83 ? 0.046 -9.451 -7.893 1.00 71.94 83 THR A O 1
ATOM 625 N N . ILE A 1 84 ? 0.025 -10.860 -6.143 1.00 74.25 84 ILE A N 1
ATOM 626 C CA . ILE A 1 84 ? 1.421 -11.315 -6.260 1.00 74.25 84 ILE A CA 1
ATOM 627 C C . ILE A 1 84 ? 1.718 -11.949 -7.631 1.00 74.25 84 ILE A C 1
ATOM 629 O O . ILE A 1 84 ? 2.845 -11.895 -8.090 1.00 74.25 84 ILE A O 1
ATOM 633 N N . ARG A 1 85 ? 0.724 -12.528 -8.320 1.00 71.12 85 ARG A N 1
ATOM 634 C CA . ARG A 1 85 ? 0.915 -13.094 -9.671 1.00 71.12 85 ARG A CA 1
ATOM 635 C C . ARG A 1 85 ? 1.032 -12.052 -10.784 1.00 71.12 85 ARG A C 1
ATOM 637 O O . ARG A 1 85 ? 1.421 -12.419 -11.887 1.00 71.12 85 ARG A O 1
ATOM 644 N N . VAL A 1 86 ? 0.573 -10.825 -10.547 1.00 66.69 86 VAL A N 1
ATOM 645 C CA . VAL A 1 86 ? 0.529 -9.757 -11.562 1.00 66.69 86 VAL A CA 1
ATOM 646 C C . VAL A 1 86 ? 1.761 -8.849 -11.480 1.00 66.69 86 VAL A C 1
ATOM 648 O O . VAL A 1 86 ? 2.043 -8.140 -12.444 1.00 66.69 86 VAL A O 1
ATOM 651 N N . ILE A 1 87 ? 2.462 -8.873 -10.345 1.00 63.31 87 ILE A N 1
ATOM 652 C CA . ILE A 1 87 ? 3.715 -8.146 -10.097 1.00 63.31 87 ILE A CA 1
ATOM 653 C C . ILE A 1 87 ? 4.919 -9.005 -10.469 1.00 63.31 87 ILE A C 1
ATOM 655 O O . ILE A 1 87 ? 4.834 -10.241 -10.296 1.00 63.31 87 ILE A O 1
#

Foldseek 3Di:
DPCLVVQVVQDPDVVVVVLVVVLVVDPVLVCQLQDDAAWDKAAQVSSVSNGNQKIKTKGWDDDPVDIDIDMDIHGNPDPVVVVVVVD